Protein AF-A0A920UUZ8-F1 (afdb_monomer_lite)

Structure (mmCIF, N/CA/C/O backbone):
data_AF-A0A920UUZ8-F1
#
_entry.id   AF-A0A920UUZ8-F1
#
loop_
_atom_site.group_PDB
_atom_site.id
_atom_site.type_symbol
_atom_site.label_atom_id
_atom_site.label_alt_id
_atom_site.label_comp_id
_atom_site.label_asym_id
_atom_site.label_entity_id
_atom_site.label_seq_id
_atom_site.pdbx_PDB_ins_code
_atom_site.Cartn_x
_atom_site.Cartn_y
_atom_site.Cartn_z
_atom_site.occupancy
_atom_site.B_iso_or_equiv
_atom_site.auth_seq_id
_atom_site.auth_comp_id
_atom_site.auth_asym_id
_atom_site.auth_atom_id
_atom_site.pdbx_PDB_model_num
ATOM 1 N N . MET A 1 1 ? -18.046 8.078 -29.570 1.00 44.88 1 MET A N 1
ATOM 2 C CA . MET A 1 1 ? -17.440 7.001 -28.760 1.00 44.88 1 MET A CA 1
ATOM 3 C C . MET A 1 1 ? -16.294 7.619 -27.974 1.00 44.88 1 MET A C 1
ATOM 5 O O . MET A 1 1 ? -15.145 7.556 -28.381 1.00 44.88 1 MET A O 1
ATOM 9 N N . ILE A 1 2 ? -16.650 8.363 -26.933 1.00 38.78 2 ILE A N 1
ATOM 10 C CA . ILE A 1 2 ? -15.714 8.922 -25.951 1.00 38.78 2 ILE A CA 1
ATOM 11 C C . ILE A 1 2 ? -15.341 7.769 -25.004 1.00 38.78 2 ILE A C 1
ATOM 13 O O . ILE A 1 2 ? -16.235 7.029 -24.619 1.00 38.78 2 ILE A O 1
ATOM 17 N N . THR A 1 3 ? -14.110 7.455 -24.629 1.00 33.72 3 THR A N 1
ATOM 18 C CA . THR A 1 3 ? -12.761 7.958 -24.912 1.00 33.72 3 THR A CA 1
ATOM 19 C C . THR A 1 3 ? -11.827 6.833 -24.455 1.00 33.72 3 THR A C 1
ATOM 21 O O . THR A 1 3 ? -12.085 6.242 -23.415 1.00 33.72 3 THR A O 1
ATOM 24 N N . SER A 1 4 ? -10.765 6.556 -25.215 1.00 42.97 4 SER A N 1
ATOM 25 C CA . SER A 1 4 ? -9.469 6.083 -24.708 1.00 42.97 4 SER A CA 1
ATOM 26 C C . SER A 1 4 ? -9.493 5.096 -23.524 1.00 42.97 4 SER A C 1
ATOM 28 O O . SER A 1 4 ? -9.468 5.503 -22.366 1.00 42.97 4 SER A O 1
ATOM 30 N N . MET A 1 5 ? -9.388 3.797 -23.825 1.00 44.78 5 MET A N 1
ATOM 31 C CA . MET A 1 5 ? -8.765 2.799 -22.939 1.00 44.78 5 MET A CA 1
ATOM 32 C C . MET A 1 5 ? -7.262 3.116 -22.779 1.00 44.78 5 MET A C 1
ATOM 34 O O . MET A 1 5 ? -6.398 2.351 -23.197 1.00 44.78 5 MET A O 1
ATOM 38 N N . GLY A 1 6 ? -6.944 4.301 -22.266 1.00 37.28 6 GLY A N 1
ATOM 39 C CA . GLY A 1 6 ? -5.590 4.796 -22.063 1.00 37.28 6 GLY A CA 1
ATOM 40 C C . GLY A 1 6 ? -5.432 5.169 -20.601 1.00 37.28 6 GLY A C 1
ATOM 41 O O . GLY A 1 6 ? -5.988 6.178 -20.186 1.00 37.28 6 GLY A O 1
ATOM 42 N N . LYS A 1 7 ? -4.693 4.330 -19.865 1.00 44.34 7 LYS A N 1
ATOM 43 C CA . LYS A 1 7 ? -4.291 4.483 -18.458 1.00 44.34 7 LYS A CA 1
ATOM 44 C C . LYS A 1 7 ? -5.447 4.713 -17.485 1.00 44.34 7 LYS A C 1
ATOM 46 O O . LYS A 1 7 ? -5.763 5.841 -17.122 1.00 44.34 7 LYS A O 1
ATOM 51 N N . MET A 1 8 ? -6.002 3.623 -16.966 1.00 39.94 8 MET A N 1
ATOM 52 C CA . MET A 1 8 ? -6.722 3.680 -15.693 1.00 39.94 8 MET A CA 1
ATOM 53 C C . MET A 1 8 ? -5.708 3.608 -14.539 1.00 39.94 8 MET A C 1
ATOM 55 O O . MET A 1 8 ? -5.801 2.742 -13.686 1.00 39.94 8 MET A O 1
ATOM 59 N N . GLU A 1 9 ? -4.716 4.505 -14.524 1.00 40.09 9 GLU A N 1
ATOM 60 C CA . GLU A 1 9 ? -3.879 4.760 -13.337 1.00 40.09 9 GLU A CA 1
ATOM 61 C C . GLU A 1 9 ? -4.644 5.725 -12.420 1.00 40.09 9 GLU A C 1
ATOM 63 O O . GLU A 1 9 ? -4.263 6.871 -12.193 1.00 40.09 9 GLU A O 1
ATOM 68 N N . MET A 1 10 ? -5.822 5.290 -11.979 1.00 43.12 10 MET A N 1
ATOM 69 C CA . MET A 1 10 ? -6.602 5.982 -10.960 1.00 43.12 10 MET A CA 1
ATOM 70 C C . MET A 1 10 ? -7.262 4.923 -10.084 1.00 43.12 10 MET A C 1
ATOM 72 O O . MET A 1 10 ? -8.468 4.692 -10.133 1.00 43.12 10 MET A O 1
ATOM 76 N N . ILE A 1 11 ? -6.429 4.224 -9.319 1.00 48.78 11 ILE A N 1
ATOM 77 C CA . ILE A 1 11 ? -6.878 3.427 -8.182 1.00 48.78 11 ILE A CA 1
ATOM 78 C C . ILE A 1 11 ? -7.148 4.437 -7.075 1.00 48.78 11 ILE A C 1
ATOM 80 O O . ILE A 1 11 ? -6.247 5.174 -6.690 1.00 48.78 11 ILE A O 1
ATOM 84 N N . PHE A 1 12 ? -8.406 4.556 -6.645 1.00 48.84 12 PHE A N 1
ATOM 85 C CA . PHE A 1 12 ? -8.802 5.462 -5.567 1.00 48.84 12 PHE A CA 1
ATOM 86 C C . PHE A 1 12 ? -8.001 5.097 -4.315 1.00 48.84 12 PHE A C 1
ATOM 88 O O . PHE A 1 12 ? -8.279 4.060 -3.713 1.00 48.84 12 PHE A O 1
ATOM 95 N N . PRO A 1 13 ? -7.009 5.906 -3.916 1.00 54.38 13 PRO A N 1
ATOM 96 C CA . PRO A 1 13 ? -6.020 5.471 -2.952 1.00 54.38 13 PRO A CA 1
ATOM 97 C C . PRO A 1 13 ? -6.504 5.731 -1.529 1.00 54.38 13 PRO A C 1
ATOM 99 O O . PRO A 1 13 ? -5.684 6.100 -0.718 1.00 54.38 13 PRO A O 1
ATOM 102 N N . TYR A 1 14 ? -7.804 5.611 -1.236 1.00 56.62 14 TYR A N 1
ATOM 103 C CA . TYR A 1 14 ? -8.399 5.938 0.064 1.00 56.62 14 TYR A CA 1
ATOM 104 C C . TYR A 1 14 ? -9.348 4.820 0.507 1.00 56.62 14 TYR A C 1
ATOM 106 O O . TYR A 1 14 ? -10.436 4.691 -0.056 1.00 56.62 14 TYR A O 1
ATOM 114 N N . GLY A 1 15 ? -8.951 4.035 1.515 1.00 58.12 15 GLY A N 1
ATOM 115 C CA . GLY A 1 15 ? -9.817 3.037 2.165 1.00 58.12 15 GLY A CA 1
ATOM 116 C C . GLY A 1 15 ? -10.997 3.679 2.902 1.00 58.12 15 GLY A C 1
ATOM 117 O O . GLY A 1 15 ? -12.149 3.298 2.715 1.00 58.12 15 GLY A O 1
ATOM 118 N N . GLY A 1 16 ? -10.738 4.780 3.613 1.00 65.12 16 GLY A N 1
ATOM 119 C CA . GLY A 1 16 ? -11.764 5.510 4.359 1.00 65.12 16 GLY A CA 1
ATOM 120 C C . GLY A 1 16 ? -11.924 4.978 5.783 1.00 65.12 16 GLY A C 1
ATOM 121 O O . GLY A 1 16 ? -10.932 4.743 6.467 1.00 65.12 16 GLY A O 1
ATOM 122 N N . GLU A 1 17 ? -13.161 4.884 6.278 1.00 69.75 17 GLU A N 1
ATOM 123 C CA . GLU A 1 17 ? -13.454 4.250 7.569 1.00 69.75 17 GLU A CA 1
ATOM 124 C C . GLU A 1 17 ? -13.781 2.772 7.354 1.00 69.75 17 GLU A C 1
ATOM 126 O O . GLU A 1 17 ? -14.783 2.456 6.710 1.00 69.75 17 GLU A O 1
ATOM 131 N N . GLY A 1 18 ? -13.008 1.859 7.944 1.00 73.62 18 GLY A N 1
ATOM 132 C CA . GLY A 1 18 ? -13.296 0.438 7.794 1.00 73.62 18 GLY A CA 1
ATOM 133 C C . GLY A 1 18 ? -12.073 -0.457 7.839 1.00 73.62 18 GLY A C 1
ATOM 134 O O . GLY A 1 18 ? -11.033 -0.103 8.366 1.00 73.62 18 GLY A O 1
ATOM 135 N N . ASN A 1 19 ? -12.249 -1.688 7.369 1.00 79.88 19 ASN A N 1
ATOM 136 C CA . ASN A 1 19 ? -11.143 -2.614 7.169 1.00 79.88 19 ASN A CA 1
ATOM 137 C C . ASN A 1 19 ? -11.044 -2.862 5.669 1.00 79.88 19 ASN A C 1
ATOM 139 O O . ASN A 1 19 ? -11.770 -3.714 5.139 1.00 79.88 19 ASN A O 1
ATOM 143 N N . ASP A 1 20 ? -10.170 -2.126 4.999 1.00 80.12 20 ASP A N 1
ATOM 144 C CA . ASP A 1 20 ? -10.113 -2.109 3.546 1.00 80.12 20 ASP A CA 1
ATOM 145 C C . ASP A 1 20 ? -9.018 -3.017 2.987 1.00 80.12 20 ASP A C 1
ATOM 147 O O . ASP A 1 20 ? -8.127 -3.503 3.687 1.00 80.12 20 ASP A O 1
ATOM 151 N N . ARG A 1 21 ? -9.124 -3.328 1.694 1.00 80.75 21 ARG A N 1
ATOM 152 C CA . ARG A 1 21 ? -8.085 -4.042 0.943 1.00 80.75 21 ARG A CA 1
ATOM 153 C C . ARG A 1 21 ? -7.739 -3.215 -0.281 1.00 80.75 21 ARG A C 1
ATOM 155 O O . ARG A 1 21 ? -8.558 -3.120 -1.191 1.00 80.75 21 ARG A O 1
ATOM 162 N N . LEU A 1 22 ? -6.547 -2.639 -0.289 1.00 79.06 22 LEU A N 1
ATOM 163 C CA . LEU A 1 22 ? -6.050 -1.780 -1.361 1.00 79.06 22 LEU A CA 1
ATOM 164 C C . LEU A 1 22 ? -4.913 -2.490 -2.092 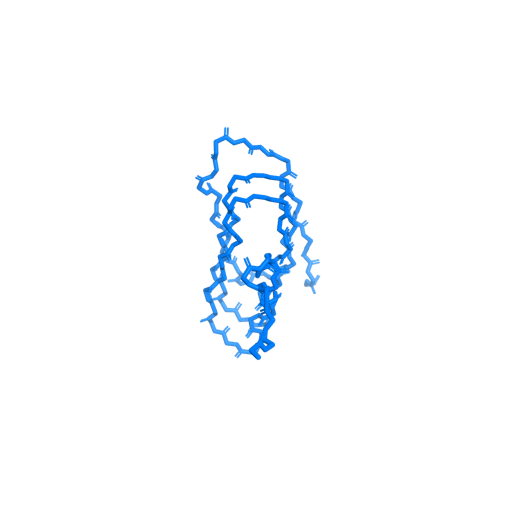1.00 79.06 22 LEU A C 1
ATOM 166 O O . LEU A 1 22 ? -4.085 -3.126 -1.448 1.00 79.06 22 LEU A O 1
ATOM 170 N N . TRP A 1 23 ? -4.890 -2.393 -3.419 1.00 81.62 23 TRP A N 1
ATOM 171 C CA . TRP A 1 23 ? -3.882 -3.026 -4.269 1.00 81.62 23 TRP A CA 1
ATOM 172 C C . TRP A 1 23 ? -3.366 -2.002 -5.284 1.00 81.62 23 TRP A C 1
ATOM 174 O O . TRP A 1 23 ? -4.190 -1.452 -6.011 1.00 81.62 23 TRP A O 1
ATOM 184 N N . GLY A 1 24 ? -2.059 -1.731 -5.289 1.00 75.12 24 GLY A N 1
ATOM 185 C CA . GLY A 1 24 ? -1.368 -0.837 -6.225 1.00 75.12 24 GLY A CA 1
ATOM 186 C C . GLY A 1 24 ? -1.150 -1.499 -7.584 1.00 75.12 24 GLY A C 1
ATOM 187 O O . GLY A 1 24 ? -1.693 -1.050 -8.590 1.00 75.12 24 GLY A O 1
ATOM 188 N N . GLY A 1 25 ? -0.530 -2.677 -7.587 1.00 77.50 25 GLY A N 1
ATOM 189 C CA . GLY A 1 25 ? -0.164 -3.394 -8.802 1.00 77.50 25 GLY A CA 1
ATOM 190 C C . GLY A 1 25 ? 1.278 -3.090 -9.197 1.00 77.50 25 GLY A C 1
ATOM 191 O O . GLY A 1 25 ? 2.130 -2.920 -8.339 1.00 77.50 25 GLY A O 1
ATOM 192 N N . ASP A 1 26 ? 1.563 -3.104 -10.496 1.00 81.31 26 ASP A N 1
ATOM 193 C CA . ASP A 1 26 ? 2.898 -2.770 -10.991 1.00 81.31 26 ASP A CA 1
ATOM 194 C C . ASP A 1 26 ? 2.995 -1.250 -11.193 1.00 81.31 26 ASP A C 1
ATOM 196 O O . ASP A 1 26 ? 2.176 -0.661 -11.908 1.00 81.31 26 ASP A O 1
ATOM 200 N N . GLY A 1 27 ? 4.040 -0.628 -10.659 1.00 81.25 27 GLY A N 1
ATOM 201 C CA . GLY A 1 27 ? 4.290 0.804 -10.753 1.00 81.25 27 GLY A CA 1
ATOM 202 C C . GLY A 1 27 ? 4.588 1.432 -9.398 1.00 81.25 27 GLY A C 1
ATOM 203 O O . GLY A 1 27 ? 4.674 0.765 -8.384 1.00 81.25 27 GLY A O 1
ATOM 204 N N . ASN A 1 28 ? 4.787 2.749 -9.401 1.00 84.62 28 ASN A N 1
ATOM 205 C CA . ASN A 1 28 ? 4.996 3.497 -8.165 1.00 84.62 28 ASN A CA 1
ATOM 206 C C . ASN A 1 28 ? 3.639 3.978 -7.650 1.00 84.62 28 ASN A C 1
ATOM 208 O O . ASN A 1 28 ? 3.117 4.985 -8.151 1.00 84.62 28 ASN A O 1
ATOM 212 N N . ASP A 1 29 ? 3.083 3.288 -6.661 1.00 83.31 29 ASP A N 1
ATOM 213 C CA . ASP A 1 29 ? 1.736 3.543 -6.173 1.00 83.31 29 ASP A CA 1
ATOM 214 C C . ASP A 1 29 ? 1.698 4.346 -4.876 1.00 83.31 29 ASP A C 1
ATOM 216 O O . ASP A 1 29 ? 2.653 4.451 -4.106 1.00 83.31 29 ASP A O 1
ATOM 220 N N . LYS A 1 30 ? 0.546 4.971 -4.626 1.00 82.75 30 LYS A N 1
ATOM 221 C CA . LYS A 1 30 ? 0.244 5.608 -3.342 1.00 82.75 30 LYS A CA 1
ATOM 222 C C . LYS A 1 30 ? -0.991 4.955 -2.760 1.00 82.75 30 LYS A C 1
ATOM 224 O O . LYS A 1 30 ? -2.041 4.993 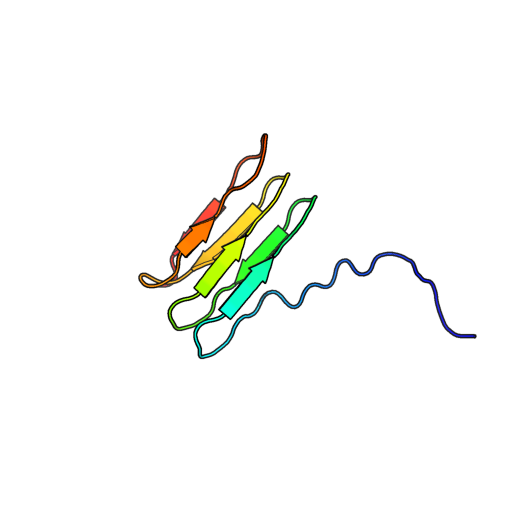-3.390 1.00 82.75 30 LYS A O 1
ATOM 229 N N . LEU A 1 31 ? -0.876 4.389 -1.565 1.00 82.19 31 LEU A N 1
ATOM 230 C CA . LEU A 1 31 ? -1.937 3.622 -0.919 1.00 82.19 31 LEU A CA 1
ATOM 231 C C . LEU A 1 31 ? -2.246 4.241 0.449 1.00 82.19 31 LEU A C 1
ATOM 233 O O . LEU A 1 31 ? -1.429 4.131 1.359 1.00 82.19 31 LEU A O 1
ATOM 237 N N . ASP A 1 32 ? -3.406 4.887 0.608 1.00 83.81 32 ASP A N 1
ATOM 238 C CA . ASP A 1 32 ? -3.902 5.380 1.903 1.00 83.81 32 ASP A CA 1
ATOM 239 C C . ASP A 1 32 ? -4.960 4.426 2.459 1.00 83.81 32 ASP A C 1
ATOM 241 O O . ASP A 1 32 ? -6.052 4.263 1.903 1.00 83.81 32 ASP A O 1
ATOM 245 N N . GLY A 1 33 ? -4.617 3.776 3.572 1.00 73.62 33 GLY A N 1
ATOM 246 C CA . GLY A 1 33 ? -5.540 2.885 4.269 1.00 73.62 33 GLY A CA 1
ATOM 247 C C . GLY A 1 33 ? -6.689 3.632 4.939 1.00 73.62 33 GLY A C 1
ATOM 248 O O . GLY A 1 33 ? -7.778 3.090 5.054 1.00 73.62 33 GLY A O 1
ATOM 249 N N . GLY A 1 34 ? -6.504 4.897 5.316 1.00 76.50 34 GLY A N 1
ATOM 250 C CA . GLY A 1 34 ? -7.460 5.572 6.180 1.00 76.50 34 GLY A CA 1
ATOM 251 C C . GLY A 1 34 ? -7.539 4.905 7.557 1.00 76.50 34 GLY A C 1
ATOM 252 O O . GLY A 1 34 ? -6.554 4.375 8.079 1.00 76.50 34 GLY A O 1
ATOM 253 N N . THR A 1 35 ? -8.692 5.008 8.213 1.00 75.81 35 THR A N 1
ATOM 254 C CA . THR A 1 35 ? -8.876 4.531 9.585 1.00 75.81 35 THR A CA 1
ATOM 255 C C . THR A 1 35 ? -9.414 3.106 9.630 1.00 75.81 35 THR A C 1
ATOM 257 O O . THR A 1 35 ? -10.544 2.862 9.220 1.00 75.81 35 THR A O 1
ATOM 260 N N . GLY A 1 36 ? -8.692 2.228 10.325 1.00 78.88 36 GLY A N 1
ATOM 261 C CA . GLY A 1 36 ? -9.159 0.901 10.719 1.00 78.88 36 GLY A CA 1
ATOM 262 C C . GLY A 1 36 ? -8.100 -0.157 10.438 1.00 78.88 36 GLY A C 1
ATOM 263 O O . GLY A 1 36 ? -6.923 0.144 10.594 1.00 78.88 36 GLY A O 1
ATOM 264 N N . TYR A 1 37 ? -8.486 -1.412 10.195 1.00 80.69 37 TYR A N 1
ATOM 265 C CA . TYR A 1 37 ? -7.527 -2.494 9.930 1.00 80.69 37 TYR A CA 1
ATOM 266 C C . TYR A 1 37 ? -7.444 -2.781 8.435 1.00 80.69 37 TYR A C 1
ATOM 268 O O . TYR A 1 37 ? -8.097 -3.701 7.932 1.00 80.69 37 TYR A O 1
ATOM 276 N N . ASP A 1 38 ? -6.602 -2.020 7.748 1.00 83.06 38 ASP A N 1
ATOM 277 C CA . ASP A 1 38 ? -6.475 -2.100 6.294 1.00 83.06 38 ASP A CA 1
ATOM 278 C C . ASP A 1 38 ? -5.386 -3.076 5.870 1.00 83.06 38 ASP A C 1
ATOM 280 O O . ASP A 1 38 ? -4.400 -3.284 6.577 1.00 83.06 38 ASP A O 1
ATOM 284 N N . LYS A 1 39 ? -5.553 -3.684 4.699 1.00 83.56 39 LYS A N 1
ATOM 285 C CA . LYS A 1 39 ? -4.527 -4.488 4.037 1.00 83.56 39 LYS A CA 1
ATOM 286 C C . LYS A 1 39 ? -4.102 -3.782 2.765 1.00 83.56 39 LYS A C 1
ATOM 288 O O . LYS A 1 39 ? -4.892 -3.714 1.825 1.00 83.56 39 LYS A O 1
ATOM 293 N N . LEU A 1 40 ? -2.878 -3.274 2.742 1.00 80.75 40 LEU A N 1
ATOM 294 C CA . LEU A 1 40 ? -2.328 -2.587 1.577 1.00 80.75 40 LEU A CA 1
ATOM 295 C C . LEU A 1 40 ? -1.360 -3.520 0.860 1.00 80.75 40 LEU A C 1
ATOM 297 O O . LEU A 1 40 ? -0.487 -4.094 1.504 1.00 80.75 40 LEU A O 1
ATOM 301 N N . PHE A 1 41 ? -1.534 -3.670 -0.445 1.00 84.69 41 PHE A N 1
ATOM 302 C CA . PHE A 1 41 ? -0.676 -4.452 -1.324 1.00 84.69 41 PHE A CA 1
ATOM 303 C C . PHE A 1 41 ? -0.058 -3.496 -2.337 1.00 84.69 41 PHE A C 1
ATOM 305 O O . PHE A 1 41 ? -0.799 -2.980 -3.166 1.00 84.69 41 PHE A O 1
ATOM 312 N N . GLY A 1 42 ? 1.248 -3.252 -2.257 1.00 76.00 42 GLY A N 1
ATOM 313 C CA . GLY A 1 42 ? 1.976 -2.440 -3.239 1.00 76.00 42 GLY A CA 1
ATOM 314 C C . GLY A 1 42 ? 2.025 -3.118 -4.583 1.00 76.00 42 GLY A C 1
ATOM 315 O O . GLY A 1 42 ? 1.178 -2.869 -5.424 1.00 76.00 42 GLY A O 1
ATOM 316 N N . GLY A 1 43 ? 2.880 -4.129 -4.682 1.00 82.62 43 GLY A N 1
ATOM 317 C CA . GLY A 1 43 ? 3.228 -4.758 -5.951 1.00 82.62 43 GLY A CA 1
ATOM 318 C C . GLY A 1 43 ? 4.585 -4.225 -6.402 1.00 82.62 43 GLY A C 1
ATOM 319 O O . GLY A 1 43 ? 5.308 -3.670 -5.587 1.00 82.62 43 GLY A O 1
ATOM 320 N N . ASP A 1 44 ? 4.997 -4.489 -7.639 1.00 83.00 44 ASP A N 1
ATOM 321 C CA . ASP A 1 44 ? 6.355 -4.145 -8.076 1.00 83.00 44 ASP A CA 1
ATOM 322 C C . ASP A 1 44 ? 6.511 -2.630 -8.303 1.00 83.00 44 ASP A C 1
ATOM 324 O O . ASP A 1 44 ? 5.880 -2.088 -9.208 1.00 83.00 44 ASP A O 1
ATOM 328 N N . GLY A 1 45 ? 7.430 -1.968 -7.594 1.00 85.31 45 GLY A N 1
ATOM 329 C CA . GLY A 1 45 ? 7.758 -0.552 -7.805 1.00 85.31 45 GLY A CA 1
ATOM 330 C C . GLY A 1 45 ? 8.100 0.202 -6.519 1.00 85.31 45 GLY A C 1
ATOM 331 O O . GLY A 1 45 ? 8.219 -0.385 -5.454 1.00 85.31 45 GLY A O 1
ATOM 332 N N . ASP A 1 46 ? 8.336 1.516 -6.620 1.00 86.56 46 ASP A N 1
ATOM 333 C CA . ASP A 1 46 ? 8.558 2.355 -5.433 1.00 86.56 46 ASP A CA 1
ATOM 334 C C . ASP A 1 46 ? 7.211 2.865 -4.897 1.00 86.56 46 ASP A C 1
ATOM 336 O O . ASP A 1 46 ? 6.683 3.877 -5.381 1.00 86.56 46 ASP A O 1
ATOM 340 N N . ASP A 1 47 ? 6.678 2.205 -3.872 1.00 85.88 47 ASP A N 1
ATOM 341 C CA . ASP A 1 47 ? 5.357 2.523 -3.336 1.00 85.88 47 ASP A CA 1
ATOM 342 C C . ASP A 1 47 ? 5.396 3.468 -2.130 1.00 85.88 47 ASP A C 1
ATOM 344 O O . ASP A 1 47 ? 6.346 3.523 -1.351 1.00 85.88 47 ASP A O 1
ATOM 348 N N . THR A 1 48 ? 4.328 4.240 -1.930 1.00 85.75 48 THR A N 1
ATOM 349 C CA . THR A 1 48 ? 4.122 5.073 -0.739 1.00 85.75 48 THR A CA 1
ATOM 350 C C . THR A 1 48 ? 2.849 4.672 -0.010 1.00 85.75 48 THR A C 1
ATOM 352 O O . THR A 1 48 ? 1.740 4.874 -0.503 1.00 85.75 48 THR A O 1
ATOM 355 N N . TYR A 1 49 ? 2.997 4.198 1.220 1.00 82.44 49 TYR A N 1
ATOM 356 C CA . TYR A 1 49 ? 1.901 3.747 2.064 1.00 82.44 49 TYR A CA 1
ATOM 357 C C . TYR A 1 49 ? 1.599 4.783 3.133 1.00 82.44 49 TYR A C 1
ATOM 359 O O . TYR A 1 49 ? 2.456 5.117 3.946 1.00 82.44 49 TYR A O 1
ATOM 367 N N . ILE A 1 50 ? 0.370 5.274 3.159 1.00 83.81 50 ILE A N 1
ATOM 368 C CA . ILE A 1 50 ? -0.141 6.132 4.219 1.00 83.81 50 ILE A CA 1
ATOM 369 C C . ILE A 1 50 ? -0.966 5.242 5.143 1.00 83.81 50 ILE A C 1
ATOM 371 O O . ILE A 1 50 ? -2.012 4.716 4.754 1.00 83.81 50 ILE A O 1
ATOM 375 N N . ILE A 1 51 ? -0.460 5.014 6.356 1.00 79.31 51 ILE A N 1
ATOM 376 C CA . ILE A 1 51 ? -1.067 4.067 7.288 1.00 79.31 51 ILE A CA 1
ATOM 377 C C . ILE A 1 51 ? -1.221 4.584 8.706 1.00 79.31 51 ILE A C 1
ATOM 379 O O . ILE A 1 51 ? -0.547 5.509 9.143 1.00 79.31 51 ILE A O 1
ATOM 383 N N . ASN A 1 52 ? -2.069 3.890 9.459 1.00 78.06 52 ASN A N 1
ATOM 384 C CA . ASN A 1 52 ? -2.210 4.023 10.900 1.00 78.06 52 ASN A CA 1
ATOM 385 C C . ASN A 1 52 ? -1.689 2.768 11.620 1.00 78.06 52 ASN A C 1
ATOM 387 O O . ASN A 1 52 ? -1.434 1.735 11.006 1.00 78.06 52 ASN A O 1
ATOM 391 N N . ARG A 1 53 ? -1.604 2.804 12.960 1.00 75.56 53 ARG A N 1
ATOM 392 C CA . ARG A 1 53 ? -1.122 1.685 13.812 1.00 75.56 53 ARG A CA 1
ATOM 393 C C . ARG A 1 53 ? -1.842 0.339 13.633 1.00 75.56 53 ARG A C 1
ATOM 395 O O . ARG A 1 53 ? -1.425 -0.645 14.239 1.00 75.56 53 ARG A O 1
ATOM 402 N N . LYS A 1 54 ? -2.959 0.305 12.912 1.00 79.50 54 LYS A N 1
ATOM 403 C CA . LYS A 1 54 ? -3.814 -0.872 12.738 1.00 79.50 54 LYS A CA 1
ATOM 404 C C . LYS A 1 54 ? -3.690 -1.504 11.348 1.00 79.50 54 LYS A C 1
ATOM 406 O O . LYS A 1 54 ? -4.242 -2.581 11.141 1.00 79.50 54 LYS A O 1
ATOM 411 N N . ASN A 1 55 ? -2.945 -0.893 10.434 1.00 78.56 55 ASN A N 1
ATOM 412 C CA . ASN A 1 55 ? -2.876 -1.353 9.054 1.00 78.56 55 ASN A CA 1
ATOM 413 C C . ASN A 1 55 ? -1.822 -2.456 8.924 1.00 78.56 55 ASN A C 1
ATOM 415 O O . ASN A 1 55 ? -0.878 -2.552 9.709 1.00 78.56 55 ASN A O 1
ATOM 419 N N . ILE A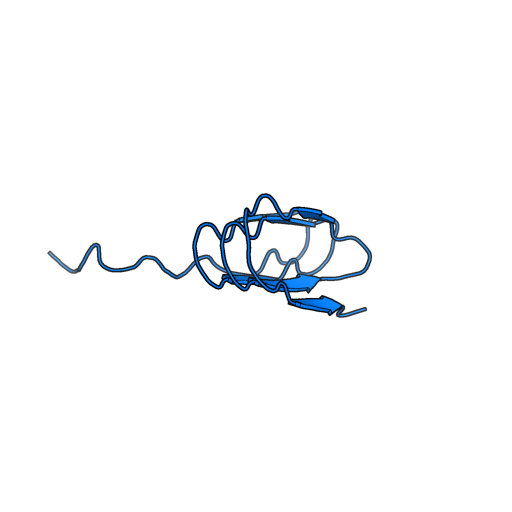 1 56 ? -2.006 -3.304 7.924 1.00 80.75 56 ILE A N 1
ATOM 420 C CA . ILE A 1 56 ? -1.137 -4.425 7.601 1.00 80.75 56 ILE A CA 1
ATOM 421 C C . ILE A 1 56 ? -0.640 -4.210 6.176 1.00 80.75 56 ILE A C 1
ATOM 423 O O . ILE A 1 56 ? -1.417 -4.267 5.221 1.00 80.75 56 ILE A O 1
ATOM 427 N N . LEU A 1 57 ? 0.660 -3.972 6.044 1.00 77.81 57 LEU A N 1
ATOM 428 C CA . LEU A 1 57 ? 1.325 -3.849 4.754 1.00 77.81 57 LEU A CA 1
ATOM 429 C C . LEU A 1 57 ? 1.739 -5.226 4.240 1.00 77.81 57 LEU A C 1
ATOM 431 O O . LEU A 1 57 ? 2.299 -6.039 4.979 1.00 77.81 57 LEU A O 1
ATOM 435 N N . PHE A 1 58 ? 1.445 -5.479 2.973 1.00 72.81 58 PHE A N 1
ATOM 436 C CA . PHE A 1 58 ? 1.905 -6.634 2.226 1.00 72.81 58 PHE A CA 1
ATOM 437 C C . PHE A 1 58 ? 2.750 -6.138 1.056 1.00 72.81 58 PHE A C 1
ATOM 439 O O . PHE A 1 58 ? 2.245 -5.441 0.179 1.00 72.81 58 PHE A O 1
ATOM 446 N N . PHE A 1 59 ? 4.009 -6.565 1.032 1.00 68.38 59 PHE A N 1
ATOM 447 C CA . PHE A 1 59 ? 4.973 -6.278 -0.029 1.00 68.38 59 PHE A CA 1
ATOM 448 C C . PHE A 1 59 ? 5.222 -7.573 -0.818 1.00 68.38 59 PHE A C 1
ATOM 450 O O . PHE A 1 59 ? 6.073 -8.377 -0.433 1.00 68.38 59 PHE A O 1
ATOM 457 N N . PRO A 1 60 ? 4.380 -7.910 -1.813 1.00 65.06 60 PRO A N 1
ATOM 458 C CA . PRO A 1 60 ? 4.596 -9.079 -2.661 1.00 65.06 60 PRO A CA 1
ATOM 459 C C . PRO A 1 60 ? 5.555 -8.794 -3.832 1.00 65.06 60 PRO A C 1
ATOM 461 O O . PRO A 1 60 ? 5.481 -9.490 -4.843 1.00 65.06 60 PRO A O 1
ATOM 464 N N . ASP A 1 61 ? 6.413 -7.786 -3.715 1.00 74.19 61 ASP A N 1
ATO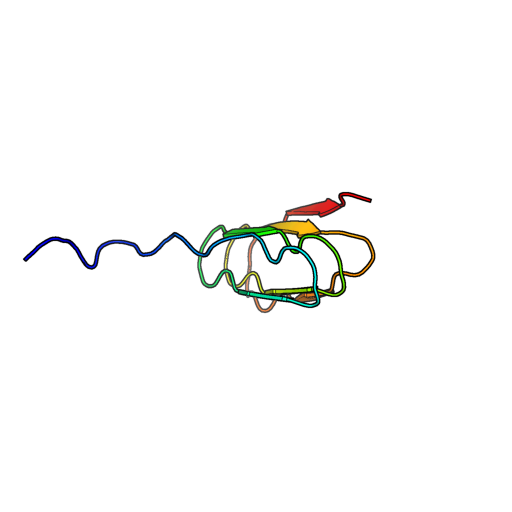M 465 C CA . ASP A 1 61 ? 7.249 -7.274 -4.790 1.00 74.19 61 ASP A CA 1
ATOM 466 C C . ASP A 1 61 ? 8.601 -7.993 -4.887 1.00 74.19 61 ASP A C 1
ATOM 468 O O . ASP A 1 61 ? 9.092 -8.643 -3.956 1.00 74.19 61 ASP A O 1
ATOM 472 N N . THR A 1 62 ? 9.200 -7.917 -6.072 1.00 69.56 62 THR A N 1
ATOM 473 C CA . THR A 1 62 ? 10.555 -8.424 -6.330 1.00 69.56 62 THR A CA 1
ATOM 474 C C . THR A 1 62 ? 11.623 -7.328 -6.299 1.00 69.56 62 THR A C 1
ATOM 476 O O . THR A 1 62 ? 12.817 -7.641 -6.396 1.00 69.56 62 THR A O 1
ATOM 479 N N . GLY A 1 63 ? 11.218 -6.066 -6.116 1.00 70.81 63 GLY A N 1
ATOM 480 C CA . GLY A 1 63 ? 12.099 -4.921 -5.921 1.00 70.81 63 GLY A CA 1
ATOM 481 C C . GLY A 1 63 ? 11.378 -3.570 -5.975 1.00 70.81 63 GLY A C 1
ATOM 482 O O . GLY A 1 63 ? 10.369 -3.421 -6.655 1.00 70.81 63 GLY A O 1
ATOM 483 N N . GLY A 1 64 ? 11.987 -2.575 -5.329 1.00 77.62 64 GLY A N 1
ATOM 484 C CA . GLY A 1 64 ? 11.404 -1.256 -5.094 1.00 77.62 64 GLY A CA 1
ATOM 485 C C . GLY A 1 64 ? 11.956 -0.663 -3.797 1.00 77.62 64 GLY A C 1
ATOM 486 O O . GLY A 1 64 ? 12.608 -1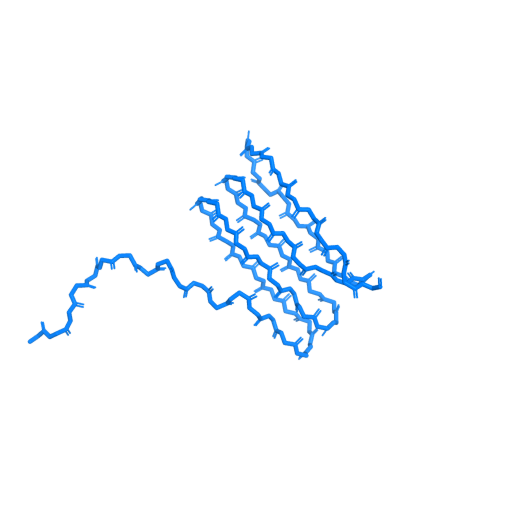.359 -3.014 1.00 77.62 64 GLY A O 1
ATOM 487 N N . ASN A 1 65 ? 11.770 0.636 -3.583 1.00 83.06 65 ASN A N 1
ATOM 488 C CA . ASN A 1 65 ? 12.036 1.313 -2.317 1.00 83.06 65 ASN A CA 1
ATOM 489 C C . ASN A 1 65 ? 10.732 1.872 -1.758 1.00 83.06 65 ASN A C 1
ATOM 491 O O . ASN A 1 65 ? 10.367 3.028 -1.990 1.00 83.06 65 ASN A O 1
ATOM 495 N N . ASP A 1 66 ? 10.075 1.044 -0.962 1.00 83.44 66 ASP A N 1
ATOM 496 C CA . ASP A 1 66 ? 8.824 1.391 -0.315 1.00 83.44 66 ASP A CA 1
ATOM 497 C C . ASP A 1 66 ? 8.997 2.457 0.765 1.00 83.44 66 ASP A C 1
ATOM 499 O O . ASP A 1 66 ? 9.944 2.458 1.557 1.00 83.44 66 ASP A O 1
ATOM 503 N N . THR A 1 67 ? 8.030 3.364 0.833 1.00 86.44 67 THR A N 1
ATOM 504 C CA . THR A 1 67 ? 7.966 4.438 1.820 1.00 86.44 67 THR A CA 1
ATOM 505 C C . THR A 1 67 ? 6.702 4.309 2.656 1.00 86.44 67 THR A C 1
ATOM 507 O O . THR A 1 67 ? 5.596 4.506 2.165 1.00 86.44 67 THR A O 1
ATOM 510 N N . GLU A 1 68 ? 6.857 4.047 3.952 1.00 84.94 68 GLU A N 1
ATOM 511 C CA . GLU A 1 68 ? 5.750 4.019 4.911 1.00 84.94 68 GLU A CA 1
ATOM 512 C C . GLU A 1 68 ? 5.649 5.349 5.672 1.00 84.94 68 GLU A C 1
ATOM 514 O O . GLU A 1 68 ? 6.583 5.781 6.351 1.00 84.94 68 GLU A O 1
ATOM 519 N N . ILE A 1 69 ? 4.489 5.997 5.583 1.00 83.25 69 ILE A N 1
ATOM 520 C CA . ILE A 1 69 ? 4.137 7.218 6.303 1.00 83.25 69 ILE A CA 1
ATOM 521 C C . ILE A 1 69 ? 3.064 6.871 7.333 1.00 83.25 69 ILE A C 1
ATOM 523 O O . ILE A 1 69 ? 1.906 6.629 6.996 1.00 83.25 69 ILE A O 1
ATOM 527 N N . ASN A 1 70 ? 3.451 6.885 8.608 1.00 78.94 70 ASN A N 1
ATOM 528 C CA . ASN A 1 70 ? 2.535 6.653 9.719 1.00 78.94 70 ASN A CA 1
ATOM 529 C C . ASN A 1 70 ? 1.807 7.953 10.109 1.00 78.94 70 ASN A C 1
ATOM 531 O O . ASN A 1 70 ? 2.458 8.954 10.411 1.00 78.94 70 ASN A O 1
ATOM 535 N N . GLN A 1 71 ? 0.473 7.933 10.115 1.00 72.12 71 GLN A N 1
ATOM 536 C CA . GLN A 1 71 ? -0.401 9.056 10.478 1.00 72.12 71 GLN A CA 1
ATOM 537 C C . GLN A 1 71 ? -0.949 8.993 11.920 1.00 72.12 71 GLN A C 1
ATOM 539 O O . GLN A 1 71 ? -1.852 9.757 12.265 1.00 72.12 71 GLN A O 1
ATOM 544 N N . CYS A 1 72 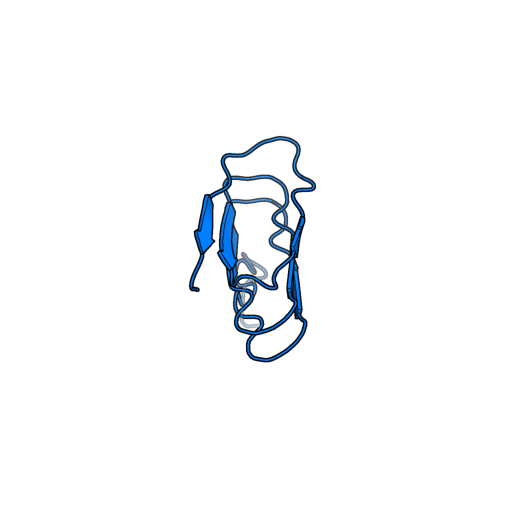? -0.412 8.116 12.779 1.00 63.44 72 CYS A N 1
ATOM 545 C CA . CYS A 1 72 ? -0.737 8.082 14.215 1.00 63.44 72 CYS A CA 1
ATOM 546 C C . CYS A 1 72 ? 0.019 9.102 15.073 1.00 63.44 72 CYS A C 1
ATOM 548 O O . CYS A 1 72 ? 1.207 9.375 14.796 1.00 63.44 72 CYS A O 1
#

Foldseek 3Di:
DDDDPPDPQCQPQELAADAEEAAQAAEAEEHENHDDAYEYEYEEEAYEYEDEPRYHYDDPYPDYNYHYDYPD

Sequence (72 aa):
MITSMGKMEMIFPYGGEGNDRLWGGDGNDKLDGGTGYDKLFGGDGDDTYIINRKNILFFPDTGGNDTEINQC

Radius of gyration: 12.97 Å; chains: 1; bounding box: 30×18×43 Å

pLDDT: mean 71.82, std 14.92, range [33.72, 86.56]

Secondary structure (DSSP, 8-state):
-------------B--BS--EEE--SSS-EEE--BSS-EEE--SS--EEEE-TT-EEE---SS---EEEE--